Protein AF-A0A7C6K9G9-F1 (afdb_monomer_lite)

Foldseek 3Di:
DDPPVPDAAEDEPVLQVDQKDWAAPPDPPDIDIDHPVVVCVVNVHHYDHPDD

pLDDT: mean 91.48, std 13.05, range [43.28, 98.5]

Radius of gyration: 12.0 Å; chains: 1; bounding box: 27×24×27 Å

Structure (mmCIF, N/CA/C/O backbone):
data_AF-A0A7C6K9G9-F1
#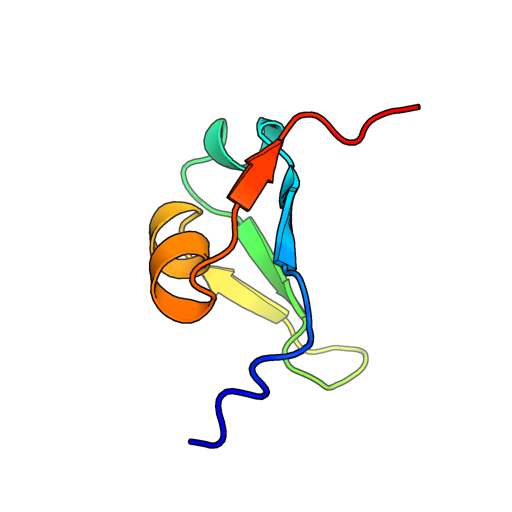
_entry.id   AF-A0A7C6K9G9-F1
#
loop_
_atom_site.group_PDB
_atom_site.id
_atom_site.type_symbol
_atom_site.label_atom_id
_atom_site.label_alt_id
_atom_site.label_comp_id
_atom_site.label_asym_id
_atom_site.label_entity_id
_atom_site.label_seq_id
_atom_site.pdbx_PDB_ins_code
_atom_site.Cartn_x
_atom_site.Cartn_y
_atom_site.Cartn_z
_atom_site.occupancy
_atom_site.B_iso_or_equiv
_atom_site.auth_seq_id
_atom_site.auth_comp_id
_atom_site.auth_asym_id
_atom_site.auth_atom_id
_atom_site.pdbx_PDB_model_num
ATOM 1 N N . MET A 1 1 ? 6.185 5.107 -19.100 1.00 43.28 1 MET A N 1
ATOM 2 C CA . MET A 1 1 ? 5.747 4.110 -18.103 1.00 43.28 1 MET A CA 1
ATOM 3 C C . MET A 1 1 ? 5.050 3.017 -18.884 1.00 43.28 1 MET A C 1
ATOM 5 O O . MET A 1 1 ? 4.064 3.317 -19.543 1.00 43.28 1 MET A O 1
ATOM 9 N N . VAL A 1 2 ? 5.632 1.821 -18.956 1.00 50.38 2 VAL A N 1
ATOM 10 C CA . VAL A 1 2 ? 5.015 0.709 -19.690 1.00 50.38 2 VAL A CA 1
ATOM 11 C C . VAL A 1 2 ? 3.899 0.166 -18.806 1.00 50.38 2 VAL A C 1
ATOM 13 O O . VAL A 1 2 ? 4.178 -0.498 -17.815 1.00 50.38 2 VAL A O 1
ATOM 16 N N . GLN A 1 3 ? 2.651 0.499 -19.128 1.00 56.34 3 GLN A N 1
ATOM 17 C CA . GLN A 1 3 ? 1.515 -0.297 -18.673 1.00 56.34 3 GLN A CA 1
ATOM 18 C C . GLN A 1 3 ? 1.630 -1.634 -19.406 1.00 56.34 3 GLN A C 1
ATOM 20 O O . GLN A 1 3 ? 1.670 -1.635 -20.636 1.00 56.34 3 GLN A O 1
ATOM 25 N N . ASN A 1 4 ? 1.774 -2.742 -18.680 1.00 59.88 4 ASN A N 1
ATOM 26 C CA . ASN A 1 4 ? 1.756 -4.070 -19.282 1.00 59.88 4 ASN A CA 1
ATOM 27 C C . ASN A 1 4 ? 0.289 -4.528 -19.292 1.00 59.88 4 ASN A C 1
ATOM 29 O O . ASN A 1 4 ? -0.212 -4.907 -18.232 1.00 59.88 4 ASN A O 1
ATOM 33 N N . PRO A 1 5 ? -0.427 -4.429 -20.426 1.00 63.50 5 PRO A N 1
ATOM 34 C CA . PRO A 1 5 ? -1.887 -4.550 -20.457 1.00 63.50 5 PRO A CA 1
ATOM 35 C C . PRO A 1 5 ? -2.403 -5.947 -20.076 1.00 63.50 5 PRO A C 1
ATOM 37 O O . PRO A 1 5 ? -3.598 -6.111 -19.852 1.00 63.50 5 PRO A O 1
ATOM 40 N N . ASP A 1 6 ? -1.510 -6.933 -19.967 1.00 82.50 6 ASP A N 1
ATOM 41 C CA . ASP A 1 6 ? -1.853 -8.337 -19.736 1.00 82.50 6 ASP A CA 1
ATOM 42 C C . ASP A 1 6 ? -1.809 -8.762 -18.256 1.00 82.50 6 ASP A C 1
ATOM 44 O O . ASP A 1 6 ? -2.105 -9.914 -17.939 1.00 82.50 6 ASP A O 1
ATOM 48 N N . ILE A 1 7 ? -1.431 -7.870 -17.328 1.00 89.62 7 ILE A N 1
ATOM 49 C CA . ILE A 1 7 ? -1.359 -8.203 -15.896 1.00 89.62 7 ILE A CA 1
ATOM 50 C C . ILE A 1 7 ? -2.599 -7.674 -15.177 1.00 89.62 7 ILE A C 1
ATOM 52 O O . ILE A 1 7 ? -2.752 -6.473 -14.969 1.00 89.62 7 ILE A O 1
ATOM 56 N N . ALA A 1 8 ? -3.466 -8.588 -14.742 1.00 92.19 8 ALA A N 1
ATOM 57 C CA . ALA A 1 8 ? -4.579 -8.248 -13.865 1.00 92.19 8 ALA A CA 1
ATOM 58 C C . ALA A 1 8 ? -4.070 -7.918 -12.453 1.00 92.19 8 ALA A C 1
ATOM 60 O O . ALA A 1 8 ? -3.393 -8.734 -11.826 1.00 92.19 8 ALA A O 1
ATOM 61 N N . ILE A 1 9 ? -4.441 -6.744 -11.941 1.00 95.25 9 ILE A N 1
ATOM 62 C CA . ILE A 1 9 ? -4.155 -6.324 -10.567 1.00 95.25 9 ILE A CA 1
ATOM 63 C C . ILE A 1 9 ? -5.444 -6.436 -9.755 1.00 95.25 9 ILE A C 1
ATOM 65 O O . ILE A 1 9 ? -6.466 -5.839 -10.101 1.00 95.25 9 ILE A O 1
ATOM 69 N N . LEU A 1 10 ? -5.391 -7.218 -8.679 1.00 95.94 10 LEU A N 1
ATOM 70 C CA . LEU A 1 10 ? -6.475 -7.378 -7.715 1.00 95.94 10 LEU A CA 1
ATOM 71 C C . LEU A 1 10 ? -6.050 -6.746 -6.390 1.00 95.94 10 LEU A C 1
ATOM 73 O O . LEU A 1 10 ? -4.910 -6.922 -5.963 1.00 95.94 10 LEU A O 1
ATOM 77 N N . ILE A 1 11 ? -6.963 -6.014 -5.761 1.00 96.94 11 ILE A N 1
ATOM 78 C CA . ILE A 1 11 ? -6.749 -5.339 -4.479 1.00 96.94 11 ILE A CA 1
ATOM 79 C C . ILE A 1 11 ? -7.766 -5.903 -3.488 1.00 96.94 11 ILE A C 1
ATOM 81 O O . ILE A 1 11 ? -8.963 -5.894 -3.776 1.00 96.94 11 ILE A O 1
ATOM 85 N N . ASP A 1 12 ? -7.290 -6.399 -2.344 1.00 97.25 12 ASP A N 1
ATOM 86 C CA . ASP A 1 12 ? -8.162 -6.881 -1.267 1.00 97.25 12 ASP A CA 1
ATOM 87 C C . ASP A 1 12 ? -8.983 -5.713 -0.703 1.00 97.25 12 ASP A C 1
ATOM 89 O O . ASP A 1 12 ? -8.427 -4.675 -0.327 1.00 97.25 12 ASP A O 1
ATOM 93 N N . GLU A 1 13 ? -10.302 -5.884 -0.641 1.00 97.69 13 GLU A N 1
ATOM 94 C CA . GLU A 1 13 ? -11.231 -4.886 -0.104 1.00 97.69 13 GLU A CA 1
ATOM 95 C C . GLU A 1 13 ? -10.935 -4.481 1.347 1.00 97.69 13 GLU A C 1
ATOM 97 O O . GLU A 1 13 ? -11.270 -3.367 1.752 1.00 97.69 13 GLU A O 1
ATOM 102 N N . ASP A 1 14 ? -10.261 -5.329 2.130 1.00 97.50 14 ASP A N 1
ATOM 103 C CA . ASP A 1 14 ? -9.913 -5.009 3.517 1.00 97.50 14 ASP A CA 1
ATOM 104 C C . ASP A 1 14 ? -8.903 -3.872 3.643 1.00 97.50 14 ASP A C 1
ATOM 106 O O . ASP A 1 14 ? -8.878 -3.200 4.676 1.00 97.50 14 ASP A O 1
ATOM 110 N N . LEU A 1 15 ? -8.110 -3.606 2.600 1.00 97.44 15 LEU A N 1
ATOM 111 C CA . LEU A 1 15 ? -7.180 -2.477 2.598 1.00 97.44 15 LEU A CA 1
ATOM 112 C C . LEU A 1 15 ? -7.915 -1.135 2.694 1.00 97.44 15 LEU A C 1
ATOM 114 O O . LEU A 1 15 ? -7.380 -0.207 3.289 1.00 97.44 15 LEU A O 1
ATOM 118 N N . LEU A 1 16 ? -9.157 -1.05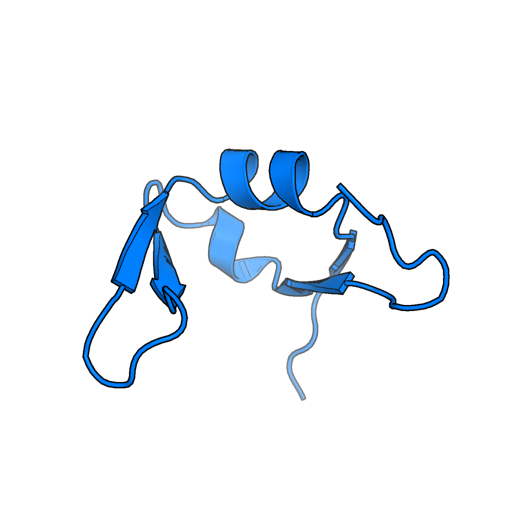0 2.201 1.00 97.25 16 LEU A N 1
ATOM 119 C CA . LEU A 1 16 ? -9.985 0.165 2.233 1.00 97.25 16 LEU A CA 1
ATOM 120 C C . LEU A 1 16 ? -10.473 0.539 3.643 1.00 97.25 16 LEU A C 1
ATOM 122 O O . LEU A 1 16 ? -11.088 1.584 3.831 1.00 97.25 16 LEU A O 1
ATOM 126 N N . ARG A 1 17 ? -10.243 -0.319 4.644 1.00 97.75 17 ARG A N 1
ATOM 127 C CA . ARG A 1 17 ? -10.637 -0.073 6.041 1.00 97.75 17 ARG A CA 1
ATOM 128 C C . ARG A 1 17 ? -9.627 0.785 6.806 1.00 97.75 17 ARG A C 1
ATOM 130 O O . ARG A 1 17 ? -9.880 1.112 7.965 1.00 97.75 17 ARG A O 1
ATOM 137 N N . TYR A 1 18 ? -8.484 1.090 6.199 1.00 98.25 18 TYR A N 1
ATOM 138 C CA . TYR A 1 18 ? -7.389 1.825 6.817 1.00 98.25 18 TYR A CA 1
ATOM 139 C C . TYR A 1 18 ? -7.187 3.161 6.116 1.00 98.25 18 TYR A C 1
ATOM 141 O O . TYR A 1 18 ? -7.176 3.219 4.891 1.00 98.25 18 TYR A O 1
ATOM 149 N N . ASP A 1 19 ? -6.919 4.209 6.891 1.00 98.25 19 ASP A N 1
ATOM 150 C CA . ASP A 1 19 ? -6.527 5.508 6.333 1.00 98.25 19 ASP A CA 1
ATOM 151 C C . ASP A 1 19 ? -5.146 5.433 5.649 1.00 98.25 19 ASP A C 1
ATOM 153 O O . ASP A 1 19 ? -4.821 6.228 4.768 1.00 98.25 19 ASP A O 1
ATOM 157 N N . GLU A 1 20 ? -4.304 4.479 6.070 1.00 98.44 20 GLU A N 1
ATOM 158 C CA . GLU A 1 20 ? -2.915 4.347 5.635 1.00 98.44 20 GLU A CA 1
ATOM 159 C C . GLU A 1 20 ? -2.493 2.877 5.527 1.00 98.44 20 GLU A C 1
ATOM 161 O O . GLU A 1 20 ? -2.757 2.066 6.418 1.00 98.44 20 GLU A O 1
ATOM 166 N N . ILE A 1 21 ? -1.754 2.553 4.465 1.00 98.44 21 ILE A N 1
ATOM 167 C CA . ILE A 1 21 ? -1.153 1.240 4.207 1.00 98.44 21 ILE A CA 1
ATOM 168 C C . ILE A 1 21 ? 0.336 1.385 3.857 1.00 98.44 21 ILE A C 1
ATOM 170 O O . ILE A 1 21 ? 0.817 2.471 3.527 1.00 98.44 21 ILE A O 1
ATOM 174 N N . TRP A 1 22 ? 1.085 0.281 3.931 1.00 98.12 22 TRP A N 1
ATOM 175 C CA . TRP A 1 22 ? 2.525 0.252 3.648 1.00 98.12 22 TRP A CA 1
ATOM 176 C C . TRP A 1 22 ? 2.846 -0.757 2.545 1.00 98.12 22 TRP A C 1
ATOM 178 O O . TRP A 1 22 ? 2.721 -1.965 2.747 1.00 98.12 22 TRP A O 1
ATOM 188 N N . ALA A 1 23 ? 3.288 -0.262 1.387 1.00 97.00 23 ALA A N 1
ATOM 189 C CA . ALA A 1 23 ? 3.631 -1.073 0.221 1.00 97.00 23 ALA A CA 1
ATOM 190 C C . ALA A 1 23 ? 5.150 -1.287 0.105 1.00 97.00 23 ALA A C 1
ATOM 192 O O . ALA A 1 23 ? 5.951 -0.435 0.497 1.00 97.00 23 ALA A O 1
ATOM 193 N N . ALA A 1 24 ? 5.570 -2.429 -0.447 1.00 97.12 24 ALA A N 1
ATOM 194 C CA . ALA A 1 24 ? 6.983 -2.731 -0.675 1.00 97.12 24 ALA A CA 1
ATOM 195 C C . ALA A 1 24 ? 7.583 -1.830 -1.771 1.00 97.12 24 ALA A C 1
ATOM 197 O O . ALA A 1 24 ? 7.016 -1.689 -2.850 1.00 97.12 24 ALA A O 1
ATOM 198 N N . ALA A 1 25 ? 8.773 -1.276 -1.524 1.00 95.56 25 ALA A N 1
ATOM 199 C CA . ALA A 1 25 ? 9.436 -0.319 -2.418 1.00 95.56 25 ALA A CA 1
ATOM 200 C C . ALA A 1 25 ? 10.517 -0.950 -3.327 1.00 95.56 25 ALA A C 1
ATOM 202 O O . ALA A 1 25 ? 11.399 -0.253 -3.822 1.00 95.56 25 ALA A O 1
ATOM 203 N N . GLY A 1 26 ? 10.511 -2.277 -3.505 1.00 93.19 26 GLY A N 1
ATOM 204 C CA . GLY A 1 26 ? 11.468 -2.980 -4.377 1.00 93.19 26 GLY A CA 1
ATOM 205 C C . GLY A 1 26 ? 12.831 -3.327 -3.751 1.00 93.19 26 GLY A C 1
ATOM 206 O O . GLY A 1 26 ? 13.733 -3.760 -4.463 1.00 93.19 26 GLY A O 1
ATOM 207 N N . HIS A 1 27 ? 12.996 -3.188 -2.430 1.00 96.12 27 HIS A N 1
ATOM 208 C CA . HIS A 1 27 ? 14.175 -3.646 -1.676 1.00 96.12 27 HIS A CA 1
ATOM 209 C C . HIS A 1 27 ? 13.731 -4.359 -0.381 1.00 96.12 27 HIS A C 1
ATOM 211 O O . HIS A 1 27 ? 12.749 -3.917 0.218 1.00 96.12 27 HIS A O 1
ATOM 217 N N . PRO A 1 28 ? 14.443 -5.393 0.129 1.00 95.25 28 PRO A N 1
ATOM 218 C CA . PRO A 1 28 ? 13.989 -6.217 1.266 1.00 95.25 28 PRO A CA 1
ATOM 219 C C . PRO A 1 28 ? 13.674 -5.479 2.575 1.00 95.25 28 PRO A C 1
ATOM 221 O O . PRO A 1 28 ? 13.093 -6.057 3.486 1.00 95.25 28 PRO A O 1
ATOM 224 N N . LYS A 1 29 ? 14.112 -4.225 2.703 1.00 95.94 29 LYS A N 1
ATOM 225 C CA . LYS A 1 29 ? 13.939 -3.392 3.903 1.00 95.94 29 LYS A CA 1
ATOM 226 C C . LYS A 1 29 ? 13.301 -2.033 3.608 1.00 95.94 29 LYS A C 1
ATOM 228 O O . LYS A 1 29 ? 13.423 -1.126 4.423 1.00 95.94 29 LYS A O 1
ATOM 233 N N . ALA A 1 30 ? 12.704 -1.865 2.431 1.00 97.00 30 ALA A N 1
ATOM 234 C CA . ALA A 1 30 ? 12.125 -0.596 2.017 1.00 97.00 30 ALA A CA 1
ATOM 235 C C . ALA A 1 30 ? 10.619 -0.744 1.795 1.00 97.00 30 ALA A C 1
ATOM 237 O O . ALA A 1 30 ? 10.172 -1.583 1.011 1.00 97.00 30 ALA A O 1
ATOM 238 N N . VAL A 1 31 ? 9.863 0.110 2.478 1.00 97.88 31 VAL A N 1
ATOM 239 C CA . VAL A 1 31 ? 8.419 0.279 2.324 1.00 97.88 31 VAL A CA 1
ATOM 240 C C . VAL A 1 31 ? 8.104 1.763 2.203 1.00 97.88 31 VAL A C 1
ATOM 242 O O . VAL A 1 31 ? 8.868 2.596 2.697 1.00 97.88 31 VAL A O 1
ATOM 245 N N . PHE A 1 32 ? 6.989 2.094 1.565 1.00 97.50 32 PHE A N 1
ATOM 246 C CA . PHE A 1 32 ? 6.460 3.451 1.543 1.00 97.50 32 PHE A CA 1
ATOM 247 C C . PHE A 1 32 ? 5.003 3.455 1.993 1.00 97.50 32 PHE A C 1
ATOM 249 O O . PHE A 1 32 ? 4.257 2.504 1.755 1.00 97.50 32 PHE A O 1
ATOM 256 N N . LYS A 1 33 ? 4.643 4.525 2.696 1.00 98.25 33 LYS A N 1
ATOM 257 C CA . LYS A 1 33 ? 3.293 4.789 3.179 1.00 98.25 33 LYS A CA 1
ATOM 258 C C . LYS A 1 33 ? 2.471 5.428 2.065 1.00 98.25 33 LYS A C 1
ATOM 260 O O . LYS A 1 33 ? 2.992 6.293 1.363 1.00 98.25 33 LYS A O 1
ATOM 265 N N . MET A 1 34 ? 1.216 5.019 1.949 1.00 98.38 34 MET A N 1
ATOM 266 C CA . MET A 1 34 ? 0.240 5.572 1.009 1.00 98.38 34 MET A CA 1
ATOM 267 C C . MET A 1 34 ? -1.187 5.314 1.499 1.00 98.38 34 MET A C 1
ATOM 269 O O . MET A 1 34 ? -1.378 4.508 2.416 1.00 98.38 34 MET A O 1
ATOM 273 N N . THR A 1 35 ? -2.179 5.953 0.886 1.00 98.50 35 THR A N 1
ATOM 274 C CA . THR A 1 35 ? -3.590 5.605 1.107 1.00 98.50 35 THR A CA 1
ATOM 275 C C . THR A 1 35 ? -4.039 4.483 0.157 1.00 98.50 35 THR A C 1
ATOM 277 O O . THR A 1 35 ? -3.418 4.257 -0.892 1.00 98.50 35 THR A O 1
ATOM 280 N N . PRO A 1 36 ? -5.114 3.748 0.484 1.00 98.12 36 PRO A N 1
ATOM 281 C CA . PRO A 1 36 ? -5.694 2.769 -0.437 1.00 98.12 36 PRO A CA 1
ATOM 282 C C . PRO A 1 36 ? -6.192 3.383 -1.758 1.00 98.12 36 PRO A C 1
ATOM 284 O O . PRO A 1 36 ? -6.123 2.738 -2.804 1.00 98.12 36 PRO A O 1
ATOM 287 N N . GLU A 1 37 ? -6.647 4.635 -1.743 1.00 97.81 37 GLU A N 1
AT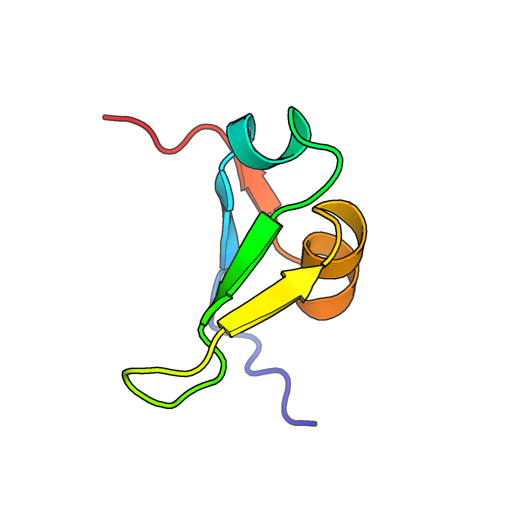OM 288 C 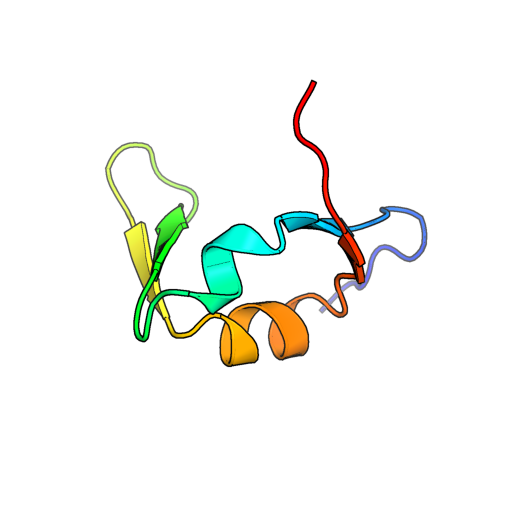CA . GLU A 1 37 ? -7.074 5.372 -2.938 1.00 97.81 37 GLU A CA 1
ATOM 289 C C . GLU A 1 37 ? -5.895 5.640 -3.875 1.00 97.81 37 GLU A C 1
ATOM 291 O O . GLU A 1 37 ? -5.993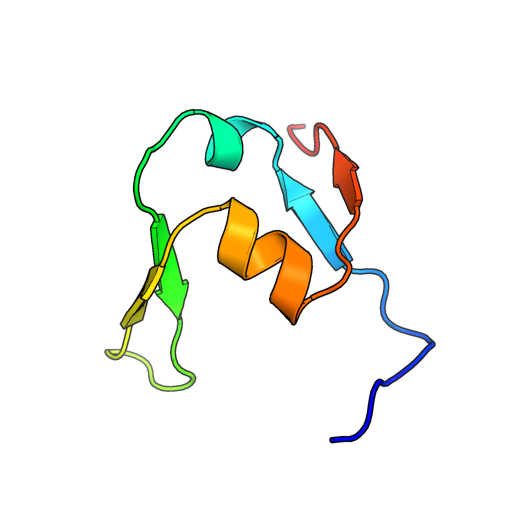 5.377 -5.073 1.00 97.81 37 GLU A O 1
ATOM 296 N N . GLU A 1 38 ? -4.747 6.062 -3.334 1.00 98.12 38 GLU A N 1
ATOM 297 C CA . GLU A 1 38 ? -3.520 6.229 -4.120 1.00 98.12 38 GLU A CA 1
ATO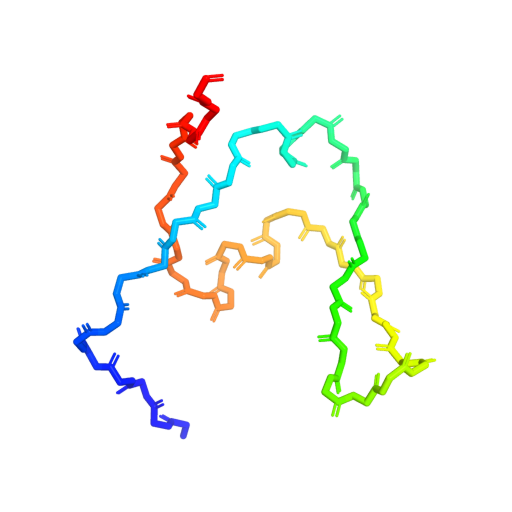M 298 C C . GLU A 1 38 ? -3.097 4.900 -4.773 1.00 98.12 38 GLU A C 1
ATOM 300 O O . GLU A 1 38 ? -2.618 4.879 -5.908 1.00 98.12 38 GLU A O 1
ATOM 305 N N . LEU A 1 39 ? -3.306 3.763 -4.094 1.00 97.19 39 LEU A N 1
ATOM 306 C CA . LEU A 1 39 ? -2.995 2.438 -4.642 1.00 97.19 39 LEU A CA 1
ATOM 307 C C . LEU A 1 39 ? -3.894 2.112 -5.836 1.00 97.19 39 LEU A C 1
ATOM 309 O O . LEU A 1 39 ? -3.405 1.602 -6.847 1.00 97.19 39 LEU A O 1
ATOM 313 N N . LEU A 1 40 ? -5.185 2.426 -5.743 1.00 96.44 40 LEU A N 1
ATOM 314 C CA . LEU A 1 40 ? -6.137 2.240 -6.836 1.00 96.44 40 LEU A CA 1
ATOM 315 C C . LEU A 1 40 ? -5.773 3.101 -8.047 1.00 96.44 40 LEU A C 1
ATOM 317 O O . LEU A 1 40 ? -5.704 2.581 -9.161 1.00 96.44 40 LEU A O 1
ATOM 321 N N . GLU A 1 41 ? -5.477 4.382 -7.833 1.00 96.00 41 GLU A N 1
ATOM 322 C CA . GLU A 1 41 ? -5.115 5.320 -8.901 1.00 96.00 41 GLU A CA 1
ATOM 323 C C . GLU A 1 41 ? -3.822 4.917 -9.619 1.00 96.00 41 GLU A C 1
ATOM 325 O O . GLU A 1 41 ? -3.750 4.938 -10.851 1.00 96.00 41 GLU A O 1
ATOM 330 N N . LEU A 1 42 ? -2.798 4.509 -8.863 1.00 95.38 42 LEU A N 1
ATOM 331 C CA . LEU A 1 42 ? -1.502 4.133 -9.428 1.00 95.38 42 LEU A CA 1
ATOM 332 C C . LEU A 1 42 ? -1.554 2.823 -10.218 1.00 95.38 42 LEU A C 1
ATOM 334 O O . LEU A 1 42 ? -0.786 2.643 -11.166 1.00 95.38 42 LEU A O 1
ATOM 338 N N . THR A 1 43 ? -2.430 1.897 -9.826 1.00 93.88 43 THR A N 1
ATOM 339 C CA . THR A 1 43 ? -2.457 0.541 -10.389 1.00 93.88 43 THR A CA 1
ATOM 340 C C . THR A 1 43 ? -3.580 0.306 -11.391 1.00 93.88 43 THR A C 1
ATOM 342 O O . THR A 1 43 ? -3.466 -0.605 -12.206 1.00 93.88 43 THR A O 1
ATOM 345 N N . ASN A 1 44 ? -4.661 1.090 -11.353 1.00 93.31 44 ASN A N 1
ATOM 346 C CA . ASN A 1 44 ? -5.942 0.738 -11.981 1.00 93.31 44 ASN A CA 1
ATOM 347 C C . ASN A 1 44 ? -6.435 -0.666 -11.569 1.00 93.31 44 ASN A C 1
ATOM 349 O O . ASN A 1 44 ? -7.058 -1.380 -12.359 1.00 93.31 44 ASN A O 1
ATOM 353 N N . GLY A 1 45 ? -6.108 -1.091 -10.344 1.00 94.06 45 GLY A N 1
ATOM 354 C CA . GLY A 1 45 ? -6.473 -2.401 -9.821 1.00 94.06 45 GLY A CA 1
ATOM 355 C C . GLY A 1 45 ? -7.969 -2.535 -9.544 1.00 94.06 45 GLY A C 1
ATOM 356 O O . GLY A 1 45 ? -8.671 -1.561 -9.272 1.00 94.06 45 GLY A O 1
ATOM 357 N N . ARG A 1 46 ? -8.466 -3.774 -9.588 1.00 95.88 46 ARG A N 1
ATOM 358 C CA . ARG A 1 46 ? -9.856 -4.100 -9.254 1.00 95.88 46 ARG A CA 1
ATOM 359 C C . ARG A 1 46 ? -9.966 -4.531 -7.795 1.00 95.88 46 ARG A C 1
ATOM 361 O O . ARG A 1 46 ? -9.333 -5.509 -7.401 1.00 95.88 46 ARG A O 1
ATOM 368 N N . VAL A 1 47 ? -10.824 -3.853 -7.037 1.00 97.56 47 VAL A N 1
ATOM 369 C CA . VAL A 1 47 ? -11.181 -4.257 -5.669 1.00 97.56 47 VAL A CA 1
ATOM 370 C C . VAL A 1 47 ? -12.000 -5.548 -5.701 1.00 97.56 47 VAL A C 1
ATOM 372 O O . VAL A 1 47 ? -12.941 -5.668 -6.488 1.00 97.56 47 VAL A O 1
ATOM 375 N N . THR A 1 48 ? -11.633 -6.522 -4.873 1.00 97.44 48 THR A N 1
ATOM 376 C CA . THR A 1 48 ? -12.350 -7.794 -4.731 1.00 97.44 48 THR A CA 1
ATOM 377 C C . THR A 1 48 ? -12.017 -8.447 -3.395 1.00 97.44 48 THR A C 1
ATOM 379 O O . THR A 1 48 ? -10.906 -8.301 -2.889 1.00 97.44 48 THR A O 1
ATOM 382 N N . ASP A 1 49 ? -12.948 -9.229 -2.855 1.00 96.88 49 ASP A N 1
ATOM 383 C CA . ASP A 1 49 ? -12.611 -10.211 -1.829 1.00 96.88 49 ASP A CA 1
ATOM 384 C C . ASP A 1 49 ? -11.756 -11.314 -2.473 1.00 96.88 49 ASP A C 1
ATOM 386 O O . ASP A 1 49 ? -12.128 -11.869 -3.514 1.00 96.88 49 ASP A O 1
ATOM 390 N N . ILE A 1 50 ? -10.575 -11.565 -1.911 1.00 93.12 50 ILE A N 1
ATOM 391 C CA . ILE A 1 50 ? -9.619 -12.583 -2.384 1.00 93.12 50 ILE A CA 1
ATOM 392 C C . ILE A 1 50 ? -9.273 -13.605 -1.301 1.00 93.12 50 ILE A C 1
ATOM 394 O O . ILE A 1 50 ? -8.384 -14.436 -1.501 1.00 93.12 50 ILE A O 1
ATOM 398 N N . LYS A 1 51 ? -9.951 -13.544 -0.151 1.00 85.69 51 LYS A N 1
ATOM 399 C CA . LYS A 1 51 ? -9.733 -14.474 0.955 1.00 85.69 51 LYS A CA 1
ATOM 400 C C . LYS A 1 51 ? -10.236 -15.871 0.575 1.00 85.69 51 LYS A C 1
ATOM 402 O O . LYS A 1 51 ? -11.210 -16.017 -0.161 1.00 85.69 51 LYS A O 1
ATOM 407 N N . GLY A 1 52 ? -9.520 -16.892 1.050 1.00 70.44 52 GLY A N 1
ATOM 408 C CA . GLY A 1 52 ? -9.810 -18.315 0.836 1.00 70.44 52 GLY A CA 1
ATOM 409 C C . GLY A 1 52 ? -10.166 -19.034 2.124 1.00 70.44 52 GLY A C 1
ATOM 410 O O . GLY A 1 52 ? -9.759 -18.542 3.201 1.00 70.44 52 GLY A O 1
#

Secondary structure (DSSP, 8-state):
----TT---EEEGGGGG-S-EEEE-SSTT-EEEE-HHHHHHHH-PEEE----

Sequence (52 aa):
MVQNPDIAILIDEDLLRYDEIWAAAGHPKAVFKMTPEELLELTNGRVTDIKG